Protein AF-A0A327R8Y4-F1 (afdb_monomer_lite)

Secondary structure (DSSP, 8-state):
--------HHHHHHHHHHHHHHHHHHS---HHHHHHHHHHHHHHHHHHHHHHHHHHHHHHHHHHSTT---------

Sequence (76 aa):
MNSNKTFNLEDRTYEFARDCRFLVRDLSKSISNIEDGKQLVRSSGSVGANYIEGNEKLGDKDLKFQEKKPKKVNIG

InterPro domains:
  IPR012657 23S rRNA-intervening sequence protein [TIGR02436] (11-63)
  IPR036583 23S rRNA-intervening sequence superfamily [G3DSA:1.20.1440.60] (2-67)
  IPR036583 23S rRNA-intervening sequence superfamily [SSF158446] (3-63)

Foldseek 3Di:
DPPPPPVPVLVVLVVQLVVLLVVLVPDDDDPVSVVVSVVSNVVSNVSNVVVVVVVVVVVVVVVVVPPDDDPPDDDD

pLDDT: mean 76.94, std 21.23, range [36.47, 98.38]

Radius of gyration: 21.3 Å; chains: 1; bounding box: 60×39×43 Å

Organism: NCBI:txid639310

Structure (mmCIF, N/CA/C/O backbone):
data_AF-A0A327R8Y4-F1
#
_entry.id   AF-A0A327R8Y4-F1
#
loop_
_atom_site.group_PDB
_atom_site.id
_atom_site.type_symbol
_atom_site.label_atom_id
_atom_site.label_alt_id
_atom_site.label_comp_id
_atom_site.label_asym_id
_atom_site.label_entity_id
_atom_site.label_seq_id
_atom_site.pdbx_PDB_ins_code
_atom_site.Cartn_x
_atom_site.Cartn_y
_atom_site.Cartn_z
_atom_site.occupancy
_atom_site.B_iso_or_equiv
_atom_site.auth_seq_id
_atom_site.auth_comp_id
_atom_site.auth_asym_id
_atom_site.auth_atom_id
_atom_site.pdbx_PDB_model_num
ATOM 1 N N . MET A 1 1 ? -34.698 -10.267 10.528 1.00 36.47 1 MET A N 1
ATOM 2 C CA . MET A 1 1 ? -33.302 -10.700 10.748 1.00 36.47 1 MET A CA 1
ATOM 3 C C . MET A 1 1 ? -32.411 -9.479 10.595 1.00 36.47 1 MET A C 1
ATOM 5 O O . MET A 1 1 ? -32.112 -9.090 9.476 1.00 36.47 1 MET A O 1
ATOM 9 N N . ASN A 1 2 ? -32.078 -8.811 11.702 1.00 41.94 2 ASN A N 1
ATOM 10 C CA . ASN A 1 2 ? -31.167 -7.668 11.674 1.00 41.94 2 ASN A CA 1
ATOM 11 C C . ASN A 1 2 ? -29.750 -8.201 11.483 1.00 41.94 2 ASN A C 1
ATOM 13 O O . ASN A 1 2 ? -29.095 -8.606 12.440 1.00 41.94 2 ASN A O 1
ATOM 17 N N . SER A 1 3 ? -29.290 -8.235 10.236 1.00 43.94 3 SER A N 1
ATOM 18 C CA . SER A 1 3 ? -27.874 -8.374 9.936 1.00 43.94 3 SER A CA 1
ATOM 19 C C . SER A 1 3 ? -27.186 -7.088 10.390 1.00 43.94 3 SER A C 1
ATOM 21 O O . SER A 1 3 ? -27.028 -6.156 9.599 1.00 43.94 3 SER A O 1
ATOM 23 N N . ASN A 1 4 ? -26.810 -7.021 11.668 1.00 47.19 4 ASN A N 1
ATOM 24 C CA . ASN A 1 4 ? -25.732 -6.149 12.115 1.00 47.19 4 ASN A CA 1
ATOM 25 C C . ASN A 1 4 ? -24.491 -6.587 11.334 1.00 47.19 4 ASN A C 1
ATOM 27 O O . ASN A 1 4 ? -23.747 -7.467 11.757 1.00 47.19 4 ASN A O 1
ATOM 31 N N . LYS A 1 5 ? -24.324 -6.041 10.125 1.00 50.56 5 LYS A N 1
ATOM 32 C CA . LYS A 1 5 ? -23.063 -6.097 9.404 1.00 50.56 5 LYS A CA 1
ATOM 33 C C . LYS A 1 5 ? -22.128 -5.234 10.226 1.00 50.56 5 LYS A C 1
ATOM 35 O O . LYS A 1 5 ? -22.066 -4.025 10.032 1.00 50.56 5 LYS A O 1
ATOM 40 N N . THR A 1 6 ? -21.467 -5.846 11.197 1.00 52.31 6 THR A N 1
ATOM 41 C CA . THR A 1 6 ? -20.276 -5.280 11.807 1.00 52.31 6 THR A CA 1
ATOM 42 C C . THR A 1 6 ? -19.291 -5.125 10.658 1.00 52.31 6 THR A C 1
ATOM 44 O O . THR A 1 6 ? -18.666 -6.087 10.221 1.00 52.31 6 THR A O 1
ATOM 47 N N . PHE A 1 7 ? -19.273 -3.944 10.044 1.00 58.41 7 PHE A N 1
ATOM 48 C CA . PHE A 1 7 ? -18.329 -3.623 8.991 1.00 58.41 7 PHE A CA 1
ATOM 49 C C . PHE A 1 7 ? -16.972 -3.527 9.675 1.00 58.41 7 PHE A C 1
ATOM 51 O O . PHE A 1 7 ? -16.637 -2.475 10.215 1.00 58.41 7 PHE A O 1
ATOM 58 N N . ASN A 1 8 ? -16.231 -4.638 9.716 1.00 78.06 8 ASN A N 1
ATOM 59 C CA . ASN A 1 8 ? -14.905 -4.651 10.310 1.00 78.06 8 ASN A CA 1
ATOM 60 C C . ASN A 1 8 ? -13.944 -3.894 9.384 1.00 78.06 8 ASN A C 1
ATOM 62 O O . ASN A 1 8 ? -13.327 -4.447 8.474 1.00 78.06 8 ASN A O 1
ATOM 66 N N . LEU A 1 9 ? -13.928 -2.572 9.541 1.00 81.50 9 LEU A N 1
ATOM 67 C CA . LEU A 1 9 ? -13.098 -1.673 8.755 1.00 81.50 9 LEU A CA 1
ATOM 68 C C . LEU A 1 9 ? -11.608 -1.905 9.045 1.00 81.50 9 LEU A C 1
ATOM 70 O O . LEU A 1 9 ? -10.782 -1.695 8.161 1.00 81.50 9 LEU A O 1
ATOM 74 N N . GLU A 1 10 ? -11.272 -2.409 10.232 1.00 82.75 10 GLU A N 1
ATOM 75 C CA . GLU A 1 10 ? -9.914 -2.828 10.583 1.00 82.75 10 GLU A CA 1
ATOM 76 C C . GLU A 1 10 ? -9.460 -3.995 9.696 1.00 82.75 10 GLU A C 1
ATOM 78 O O . GLU A 1 10 ? -8.471 -3.857 8.976 1.00 82.75 10 GLU A O 1
ATOM 83 N N . ASP A 1 11 ? -10.251 -5.072 9.616 1.00 86.69 11 ASP A N 1
ATOM 84 C CA . ASP A 1 11 ? -9.949 -6.212 8.735 1.00 86.69 11 ASP A CA 1
ATOM 85 C C . ASP A 1 11 ? -9.815 -5.767 7.272 1.00 86.69 11 ASP A C 1
ATOM 87 O O . ASP A 1 11 ? -8.858 -6.117 6.584 1.00 86.69 11 ASP A O 1
ATOM 91 N N . ARG A 1 12 ? -10.734 -4.920 6.794 1.00 89.19 12 ARG A N 1
ATOM 92 C CA . ARG A 1 12 ? -10.721 -4.435 5.404 1.00 89.19 12 ARG A CA 1
ATOM 93 C C . ARG A 1 12 ? -9.510 -3.563 5.086 1.00 89.19 12 ARG A C 1
ATOM 95 O O . ARG A 1 12 ? -8.994 -3.619 3.971 1.00 89.19 12 ARG A O 1
ATOM 102 N N . THR A 1 13 ? -9.076 -2.723 6.023 1.00 91.88 13 THR A N 1
ATOM 103 C CA . THR A 1 13 ? -7.893 -1.871 5.822 1.00 91.88 13 THR A CA 1
ATOM 104 C C . THR A 1 13 ? -6.603 -2.682 5.903 1.00 91.88 13 THR A C 1
ATOM 106 O O . THR A 1 13 ? -5.672 -2.417 5.138 1.00 91.88 13 THR A O 1
ATOM 109 N N . TYR A 1 14 ? -6.569 -3.725 6.736 1.00 91.62 14 TYR A N 1
ATOM 110 C CA . TYR A 1 14 ? -5.492 -4.710 6.748 1.00 91.62 14 TYR A CA 1
ATOM 111 C C . TYR A 1 14 ? -5.400 -5.479 5.421 1.00 91.62 14 TYR A C 1
ATOM 113 O O . TYR A 1 14 ? -4.326 -5.533 4.816 1.00 91.62 14 TYR A O 1
ATOM 121 N N . GLU A 1 15 ? -6.519 -6.030 4.940 1.00 94.88 15 GLU A N 1
ATOM 122 C CA . GLU A 1 15 ? -6.595 -6.750 3.664 1.00 94.88 15 GLU A CA 1
ATOM 123 C C . GLU A 1 15 ? -6.175 -5.859 2.496 1.00 94.88 15 GLU A C 1
ATOM 125 O O . GLU A 1 15 ? -5.331 -6.258 1.698 1.00 94.88 15 GLU A O 1
ATOM 130 N N . PHE A 1 16 ? -6.663 -4.618 2.451 1.00 94.56 16 PHE A N 1
ATOM 131 C CA . PHE A 1 16 ? -6.260 -3.642 1.442 1.00 94.56 16 PHE A CA 1
ATOM 132 C C . PHE A 1 16 ? -4.741 -3.419 1.427 1.00 94.56 16 PHE A C 1
ATOM 134 O O . PHE A 1 16 ? -4.100 -3.529 0.381 1.00 94.56 16 PHE A O 1
ATOM 141 N N . ALA A 1 17 ? -4.131 -3.168 2.590 1.00 96.19 17 ALA A N 1
ATOM 142 C CA . ALA A 1 17 ? -2.687 -2.975 2.679 1.00 96.19 17 ALA A CA 1
ATOM 143 C C . ALA A 1 17 ? -1.897 -4.246 2.317 1.00 96.19 17 ALA A C 1
ATOM 145 O O . ALA A 1 17 ? -0.791 -4.163 1.777 1.00 96.19 17 ALA A O 1
ATOM 146 N N . ARG A 1 18 ? -2.417 -5.439 2.628 1.00 97.00 18 ARG A N 1
ATOM 147 C CA . ARG A 1 18 ? -1.824 -6.720 2.212 1.00 97.00 18 ARG A CA 1
ATOM 148 C C . ARG A 1 18 ? -1.865 -6.863 0.691 1.00 97.00 18 ARG A C 1
ATOM 150 O O . ARG A 1 18 ? -0.839 -7.167 0.086 1.00 97.00 18 ARG A O 1
ATOM 157 N N . ASP A 1 19 ? -3.008 -6.594 0.080 1.00 98.00 19 ASP A N 1
ATOM 158 C CA . ASP A 1 19 ? -3.215 -6.777 -1.354 1.00 98.00 19 ASP A CA 1
ATOM 159 C C . ASP A 1 19 ? -2.381 -5.777 -2.170 1.00 98.00 19 ASP A C 1
ATOM 161 O O . ASP A 1 19 ? -1.777 -6.161 -3.171 1.00 98.00 19 ASP A O 1
ATOM 165 N N . CYS A 1 20 ? -2.207 -4.537 -1.691 1.00 98.06 20 CYS A N 1
ATOM 166 C CA . CYS A 1 20 ? -1.248 -3.592 -2.275 1.00 98.06 20 CYS A CA 1
ATOM 167 C C . CYS A 1 20 ? 0.189 -4.141 -2.284 1.00 98.06 20 CYS A C 1
ATOM 169 O O . CYS A 1 20 ? 0.913 -3.955 -3.262 1.00 98.06 20 CYS A O 1
ATOM 171 N N . ARG A 1 21 ? 0.622 -4.839 -1.223 1.00 97.81 21 ARG A N 1
ATOM 172 C CA . ARG A 1 21 ? 1.964 -5.452 -1.178 1.00 97.81 21 ARG A CA 1
ATOM 173 C C . ARG A 1 21 ? 2.096 -6.598 -2.175 1.00 97.81 21 ARG A C 1
ATOM 175 O O . ARG A 1 21 ? 3.148 -6.723 -2.796 1.00 97.81 21 ARG A O 1
ATOM 182 N N . PHE A 1 22 ? 1.056 -7.416 -2.336 1.00 98.31 22 PHE A N 1
ATOM 183 C CA . PHE A 1 22 ? 1.056 -8.483 -3.339 1.00 98.31 22 PHE A CA 1
ATOM 184 C C . PHE A 1 22 ? 1.075 -7.928 -4.759 1.00 98.31 22 PHE A C 1
ATOM 186 O O . PHE A 1 22 ? 1.891 -8.380 -5.555 1.00 98.31 22 PHE A O 1
ATOM 193 N N . LEU A 1 23 ? 0.295 -6.883 -5.040 1.00 97.94 23 LEU A N 1
ATOM 194 C CA . LEU A 1 23 ? 0.349 -6.188 -6.322 1.00 97.94 23 LEU A CA 1
ATOM 195 C C . LEU A 1 23 ? 1.771 -5.704 -6.632 1.00 97.94 23 LEU A C 1
ATOM 197 O O . LEU A 1 23 ? 2.310 -6.038 -7.679 1.00 97.94 23 LEU A O 1
ATOM 201 N N . VAL A 1 24 ? 2.401 -4.965 -5.710 1.00 98.00 24 VAL A N 1
ATOM 202 C CA . VAL A 1 24 ? 3.763 -4.432 -5.907 1.00 98.00 24 VAL A CA 1
ATOM 203 C C . VAL A 1 24 ? 4.795 -5.545 -6.092 1.00 98.00 24 VAL A C 1
ATOM 205 O O . VAL A 1 24 ? 5.721 -5.387 -6.884 1.00 98.00 24 VAL A O 1
ATOM 208 N N . ARG A 1 25 ? 4.640 -6.675 -5.390 1.00 97.12 25 ARG A N 1
ATOM 209 C CA . ARG A 1 25 ? 5.526 -7.840 -5.526 1.00 97.12 25 ARG A CA 1
ATOM 210 C C . ARG A 1 25 ? 5.494 -8.434 -6.936 1.00 97.12 25 ARG A C 1
ATOM 212 O O . ARG A 1 25 ? 6.528 -8.906 -7.402 1.00 97.12 25 ARG A O 1
ATOM 219 N N . ASP A 1 26 ? 4.336 -8.409 -7.585 1.00 97.75 26 ASP A N 1
ATOM 220 C CA . ASP A 1 26 ? 4.119 -9.069 -8.872 1.00 97.75 26 ASP A CA 1
ATOM 221 C C . ASP A 1 26 ? 4.455 -8.146 -10.072 1.00 97.75 26 ASP A C 1
ATOM 223 O O . ASP A 1 26 ? 4.490 -8.598 -11.218 1.00 97.75 26 ASP A O 1
ATOM 227 N N . LEU A 1 27 ? 4.760 -6.862 -9.830 1.00 97.12 27 LEU A N 1
ATOM 228 C CA . LEU A 1 27 ? 5.194 -5.913 -10.862 1.00 97.12 27 LEU A CA 1
ATOM 229 C C . LEU A 1 27 ? 6.619 -6.197 -11.363 1.00 97.12 27 LEU A C 1
ATOM 231 O O . LEU A 1 27 ? 7.517 -6.601 -10.622 1.00 97.12 27 LEU A O 1
ATOM 235 N N . SER A 1 28 ? 6.863 -5.889 -12.640 1.00 97.94 28 SER A N 1
ATOM 236 C CA . SER A 1 28 ? 8.211 -5.927 -13.210 1.00 97.94 28 SER A CA 1
ATOM 237 C C . SER A 1 28 ? 9.128 -4.905 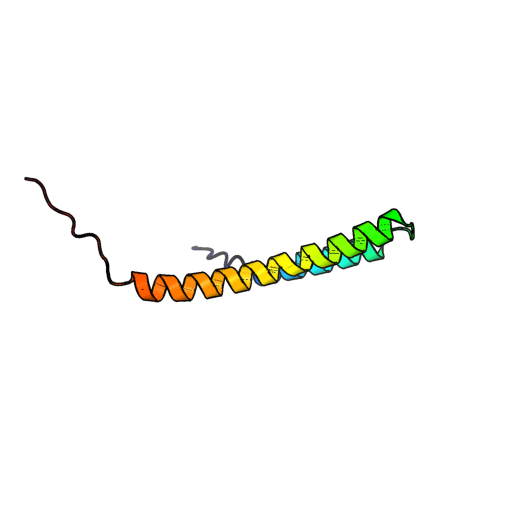-12.527 1.00 97.94 28 SER A C 1
ATOM 239 O O . SER A 1 28 ? 8.711 -3.801 -12.168 1.00 97.94 28 SER A O 1
ATOM 241 N N . LYS A 1 29 ? 10.408 -5.253 -12.361 1.00 96.94 29 LYS A N 1
ATOM 242 C CA . LYS A 1 29 ? 11.403 -4.372 -11.734 1.00 96.94 29 LYS A CA 1
ATOM 243 C C . LYS A 1 29 ? 11.841 -3.272 -12.702 1.00 96.94 29 LYS A C 1
ATOM 245 O O . LYS A 1 29 ? 12.854 -3.400 -13.382 1.00 96.94 29 LYS A O 1
ATOM 250 N N . SER A 1 30 ? 11.067 -2.196 -12.752 1.00 98.38 30 SER A N 1
ATOM 251 C CA . SER A 1 30 ? 11.426 -0.931 -13.394 1.00 98.38 30 SER A CA 1
ATOM 252 C C . SER A 1 30 ? 11.639 0.149 -12.333 1.00 98.38 30 SER A C 1
ATOM 254 O O . SER A 1 30 ? 11.155 0.024 -11.208 1.00 98.38 30 SER A O 1
ATOM 256 N N . ILE A 1 31 ? 12.353 1.223 -12.680 1.00 98.38 31 ILE A N 1
ATOM 257 C CA . ILE A 1 31 ? 12.572 2.353 -11.762 1.00 98.38 31 ILE A CA 1
ATOM 258 C C . ILE A 1 31 ? 11.227 2.945 -11.315 1.00 98.38 31 ILE A C 1
ATOM 260 O O . ILE A 1 31 ? 11.015 3.129 -10.120 1.00 98.38 31 ILE A O 1
ATOM 264 N N . SER A 1 32 ? 10.295 3.152 -12.251 1.00 98.38 32 SER A N 1
ATOM 265 C CA . SER A 1 32 ? 8.948 3.655 -11.955 1.00 98.38 32 SER A CA 1
ATOM 266 C C . SER A 1 32 ? 8.200 2.748 -10.978 1.00 98.38 32 SER A C 1
ATOM 268 O O . SER A 1 32 ? 7.756 3.214 -9.936 1.00 98.38 32 SER A O 1
ATOM 270 N N . ASN A 1 33 ? 8.154 1.435 -11.234 1.00 98.19 33 ASN A N 1
ATOM 271 C CA . ASN A 1 33 ? 7.431 0.498 -10.368 1.00 98.19 33 ASN A CA 1
ATOM 272 C C . ASN A 1 33 ? 8.035 0.409 -8.960 1.00 98.19 33 ASN A C 1
ATOM 274 O O . ASN A 1 33 ? 7.311 0.190 -7.991 1.00 98.19 33 ASN A O 1
ATOM 278 N N . ILE A 1 34 ? 9.355 0.574 -8.831 1.00 98.25 34 ILE A N 1
ATOM 279 C CA . ILE A 1 34 ? 10.027 0.578 -7.529 1.00 98.25 34 ILE A CA 1
ATOM 280 C C . ILE A 1 34 ? 9.633 1.823 -6.728 1.00 98.25 34 ILE A C 1
ATOM 282 O O . ILE A 1 34 ? 9.289 1.702 -5.551 1.00 98.25 34 ILE A O 1
ATOM 286 N N . GLU A 1 35 ? 9.673 3.007 -7.338 1.00 98.38 35 GLU A N 1
ATOM 287 C CA . GLU A 1 35 ? 9.344 4.257 -6.646 1.00 98.38 35 GLU A CA 1
ATOM 288 C C . GLU A 1 35 ? 7.845 4.371 -6.341 1.00 98.38 35 GLU A C 1
ATOM 290 O O . GLU A 1 35 ? 7.472 4.669 -5.202 1.00 98.38 35 GLU A O 1
ATOM 295 N N . ASP A 1 36 ? 6.982 4.034 -7.299 1.00 98.19 36 ASP A N 1
ATOM 296 C CA . ASP A 1 36 ? 5.528 4.0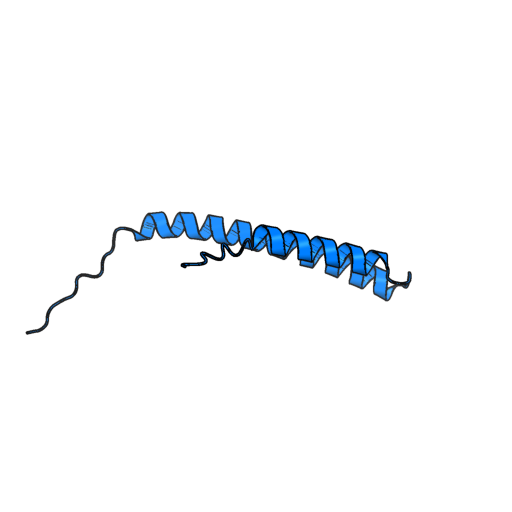26 -7.109 1.00 98.19 36 ASP A CA 1
ATOM 297 C C . ASP A 1 36 ? 5.108 2.948 -6.101 1.00 98.19 36 ASP A C 1
ATOM 299 O O . ASP A 1 36 ? 4.292 3.194 -5.210 1.00 98.19 36 ASP A O 1
ATOM 303 N N . GLY A 1 37 ? 5.724 1.763 -6.165 1.00 98.12 37 GLY A N 1
ATOM 304 C CA . GLY A 1 37 ? 5.460 0.666 -5.238 1.00 98.12 37 GLY A CA 1
ATOM 305 C C . GLY A 1 37 ? 5.813 1.011 -3.790 1.00 98.12 37 GLY A C 1
ATOM 306 O O . GLY A 1 37 ? 5.034 0.722 -2.879 1.00 98.12 37 GLY A O 1
ATOM 307 N N . LYS A 1 38 ? 6.943 1.694 -3.553 1.00 97.69 38 LYS A N 1
ATOM 308 C CA . LYS A 1 38 ? 7.300 2.203 -2.215 1.00 97.69 38 LYS A CA 1
ATOM 309 C C . LYS A 1 38 ? 6.249 3.177 -1.685 1.00 97.69 38 LYS A C 1
ATOM 311 O O . LYS A 1 38 ? 5.878 3.093 -0.512 1.00 97.69 38 LYS A O 1
ATOM 316 N N . GLN A 1 39 ? 5.782 4.101 -2.526 1.00 97.88 39 GLN A N 1
ATOM 317 C CA . GLN A 1 39 ? 4.768 5.083 -2.141 1.00 97.88 39 GLN A CA 1
ATOM 318 C C . GLN A 1 39 ? 3.430 4.409 -1.825 1.00 97.88 39 GLN A C 1
ATOM 320 O O . GLN A 1 39 ? 2.851 4.683 -0.774 1.00 97.88 39 GLN A O 1
ATOM 325 N N . LEU A 1 40 ? 2.991 3.472 -2.669 1.00 97.69 40 LEU A N 1
ATOM 326 C CA . LEU A 1 40 ? 1.750 2.718 -2.490 1.00 97.69 40 LEU A CA 1
ATOM 327 C C . LEU A 1 40 ? 1.753 1.879 -1.204 1.00 97.69 40 LEU A C 1
ATOM 329 O O . LEU A 1 40 ? 0.775 1.870 -0.455 1.00 97.69 40 LEU A O 1
ATOM 333 N N . VAL A 1 41 ? 2.852 1.183 -0.904 1.00 97.12 41 VAL A N 1
ATOM 334 C CA . VAL A 1 41 ? 2.952 0.380 0.328 1.00 97.12 41 VAL A CA 1
ATOM 335 C C . VAL A 1 41 ? 2.904 1.269 1.576 1.00 97.12 41 VAL A C 1
ATOM 337 O O . VAL A 1 41 ? 2.292 0.890 2.573 1.00 97.12 41 VAL A O 1
ATOM 340 N N . ARG A 1 42 ? 3.499 2.469 1.533 1.00 95.56 42 ARG A N 1
ATOM 341 C CA . ARG A 1 42 ? 3.440 3.425 2.652 1.00 95.56 42 ARG A CA 1
ATOM 342 C C . ARG A 1 42 ? 2.044 4.016 2.836 1.00 95.56 42 ARG A C 1
ATOM 344 O O . ARG A 1 42 ? 1.562 4.070 3.965 1.00 95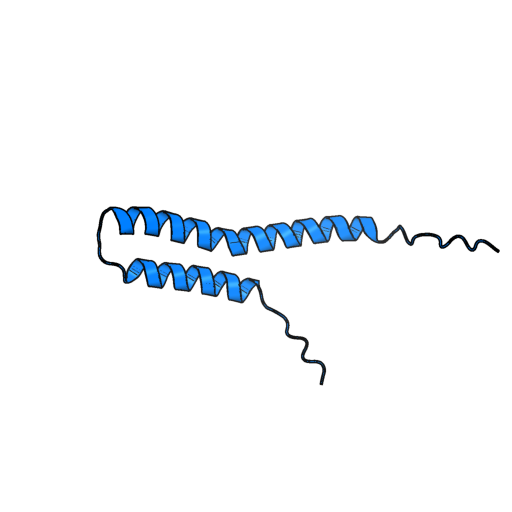.56 42 ARG A O 1
ATOM 351 N N . SER A 1 43 ? 1.404 4.461 1.756 1.00 95.62 43 SER A N 1
ATOM 352 C CA . SER A 1 43 ? 0.088 5.107 1.821 1.00 95.62 43 SER A CA 1
ATOM 353 C C . SER A 1 43 ? -1.039 4.125 2.141 1.00 95.62 43 SER A C 1
ATOM 35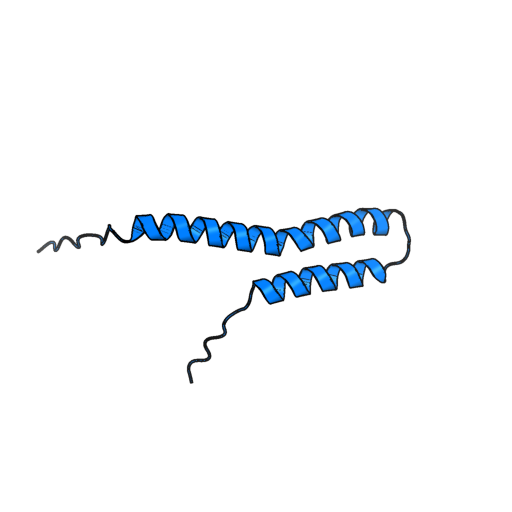5 O O . SER A 1 43 ? -1.971 4.482 2.852 1.00 95.62 43 SER A O 1
ATOM 357 N N . SER A 1 44 ? -0.950 2.870 1.695 1.00 95.50 44 SER A N 1
ATOM 358 C CA . SER A 1 44 ? -1.957 1.849 2.021 1.00 95.50 44 SER A CA 1
ATOM 359 C C . SER A 1 44 ? -1.970 1.474 3.507 1.00 95.50 44 SER A C 1
ATOM 361 O O . SER A 1 44 ? -3.041 1.288 4.081 1.00 95.50 44 SER A O 1
ATOM 363 N N . GLY A 1 45 ? -0.805 1.429 4.163 1.00 90.62 45 GLY A N 1
ATOM 364 C CA . GLY A 1 45 ? -0.705 1.154 5.600 1.00 90.62 45 GLY A CA 1
ATOM 365 C C . GLY A 1 45 ? -1.256 2.267 6.500 1.00 90.62 45 GLY A C 1
ATOM 366 O O . GLY A 1 45 ? -1.712 1.980 7.606 1.00 90.62 45 GLY A O 1
ATOM 367 N N . SER A 1 46 ? -1.260 3.526 6.044 1.00 90.25 46 SER A N 1
ATOM 368 C CA . SER A 1 46 ? -1.760 4.644 6.857 1.00 90.25 46 SER A CA 1
ATOM 369 C C . SER A 1 46 ? -3.283 4.674 6.976 1.00 90.25 46 SER A C 1
ATOM 371 O O . SER A 1 46 ? -3.797 5.277 7.910 1.00 90.25 46 SER A O 1
ATOM 373 N N . VAL A 1 47 ? -4.021 3.997 6.090 1.00 86.19 47 VAL A N 1
ATOM 374 C CA . VAL A 1 47 ? -5.493 3.983 6.120 1.00 86.19 47 VAL A CA 1
ATOM 375 C C . VAL A 1 47 ? -6.018 3.355 7.416 1.00 86.19 47 VAL A C 1
ATOM 377 O O . VAL A 1 47 ? -6.886 3.935 8.065 1.00 86.19 47 VAL A O 1
ATOM 380 N N . GLY A 1 48 ? -5.459 2.209 7.823 1.00 82.00 48 GLY A N 1
ATOM 381 C CA . GLY A 1 48 ? -5.815 1.560 9.089 1.00 82.00 48 GLY A CA 1
ATOM 382 C C . GLY A 1 48 ? -5.386 2.384 10.307 1.00 82.00 48 GLY A C 1
ATOM 383 O O . GLY A 1 48 ? -6.171 2.576 11.230 1.00 82.00 48 GLY A O 1
ATOM 384 N N . ALA A 1 49 ? -4.176 2.955 10.274 1.00 80.94 49 ALA A N 1
ATOM 385 C CA . ALA A 1 49 ? -3.667 3.804 11.354 1.00 80.94 49 ALA A CA 1
ATOM 386 C C . ALA A 1 49 ? -4.532 5.061 11.570 1.00 80.94 49 ALA A C 1
ATOM 388 O O . ALA A 1 49 ? -4.904 5.366 12.700 1.00 80.94 49 ALA A O 1
ATOM 389 N N . ASN A 1 50 ? -4.921 5.742 10.487 1.00 81.31 50 ASN A N 1
ATOM 390 C CA . ASN A 1 50 ? -5.790 6.919 10.537 1.00 81.31 50 ASN A CA 1
ATOM 391 C C . ASN A 1 50 ? -7.187 6.579 11.076 1.00 81.31 50 ASN A C 1
ATOM 393 O O . ASN A 1 50 ? -7.816 7.403 11.738 1.00 81.31 50 ASN A O 1
ATOM 397 N N . TYR A 1 51 ? -7.689 5.378 10.779 1.00 79.94 51 TYR A N 1
ATOM 398 C CA . TYR A 1 51 ? -8.972 4.915 11.296 1.00 79.94 51 TYR A CA 1
ATOM 399 C C . TYR A 1 51 ? -8.926 4.673 12.809 1.00 79.94 51 TYR A C 1
ATOM 401 O O . TYR A 1 51 ? -9.803 5.156 13.524 1.00 79.94 51 TYR A O 1
ATOM 409 N N . ILE A 1 52 ? -7.887 3.991 13.301 1.00 77.25 52 ILE A N 1
ATOM 410 C CA . ILE A 1 52 ? -7.677 3.762 14.739 1.00 77.25 52 ILE A CA 1
ATOM 411 C C . ILE A 1 52 ? -7.571 5.105 15.471 1.00 77.25 52 ILE A C 1
ATOM 413 O O . ILE A 1 52 ? -8.319 5.351 16.415 1.00 77.25 52 ILE A O 1
ATOM 417 N N . GLU A 1 53 ? -6.736 6.017 14.966 1.00 77.69 53 GLU A N 1
ATOM 418 C CA . GLU A 1 53 ? -6.562 7.354 15.542 1.00 77.69 53 GLU A CA 1
ATOM 419 C C . GLU A 1 53 ? -7.873 8.167 15.536 1.00 77.69 53 GLU A C 1
ATOM 421 O O . GLU A 1 53 ? -8.184 8.884 16.490 1.00 77.69 53 GLU A O 1
ATOM 426 N N . GLY A 1 54 ? -8.668 8.068 14.467 1.00 77.94 54 GLY A N 1
ATOM 427 C CA . GLY A 1 54 ? -9.976 8.714 14.373 1.00 77.94 54 GLY A CA 1
ATOM 428 C C . GLY A 1 54 ? -10.970 8.180 15.404 1.00 77.94 54 GLY A C 1
ATOM 429 O O . GLY A 1 54 ? -11.662 8.969 16.049 1.00 77.94 54 GLY A O 1
ATOM 430 N N . ASN A 1 55 ? -11.010 6.861 15.599 1.00 74.50 55 ASN A N 1
ATOM 431 C CA . ASN A 1 55 ? -11.878 6.223 16.586 1.00 74.50 55 ASN A CA 1
ATOM 432 C C . ASN A 1 55 ? -11.478 6.568 18.028 1.00 74.50 55 ASN A C 1
ATOM 434 O O . ASN A 1 55 ? -12.358 6.869 18.834 1.00 74.50 55 ASN A O 1
ATOM 438 N N . GLU A 1 56 ? -10.181 6.597 18.347 1.00 72.38 56 GLU A N 1
ATOM 439 C CA . GLU A 1 56 ? -9.683 7.049 19.656 1.00 72.38 56 GLU A CA 1
ATOM 440 C C . GLU A 1 56 ? -10.071 8.516 19.924 1.00 72.38 56 GLU A C 1
ATOM 442 O O . GLU A 1 56 ? -10.622 8.843 20.975 1.00 72.38 56 GLU A O 1
ATOM 447 N N . LYS A 1 57 ? -9.897 9.402 18.931 1.00 67.31 57 LYS A N 1
ATOM 448 C CA . LYS A 1 57 ? -10.274 10.826 19.032 1.00 67.31 57 LYS A CA 1
ATOM 449 C C . LYS A 1 57 ? -11.784 11.066 19.147 1.00 67.31 57 LYS A C 1
ATOM 451 O O . LYS A 1 57 ? -12.192 12.077 19.727 1.00 67.31 57 LYS A O 1
ATOM 456 N N . LEU A 1 58 ? -12.614 10.207 18.553 1.00 60.22 58 LEU A N 1
ATOM 457 C CA . LEU A 1 58 ? -14.075 10.280 18.668 1.00 60.22 58 LEU A CA 1
ATOM 458 C C . LEU A 1 58 ? -14.548 9.823 20.055 1.00 60.22 58 LEU A C 1
ATOM 460 O O . LEU A 1 58 ? -15.388 10.500 20.649 1.00 60.22 58 LEU A O 1
ATOM 464 N N . GLY A 1 59 ? -13.954 8.760 20.611 1.00 56.94 59 GLY A N 1
ATOM 465 C CA . GLY A 1 59 ? -14.266 8.263 21.957 1.00 56.94 59 GLY A CA 1
ATOM 466 C C . GLY A 1 59 ? -14.067 9.311 23.061 1.00 56.94 59 GLY A C 1
A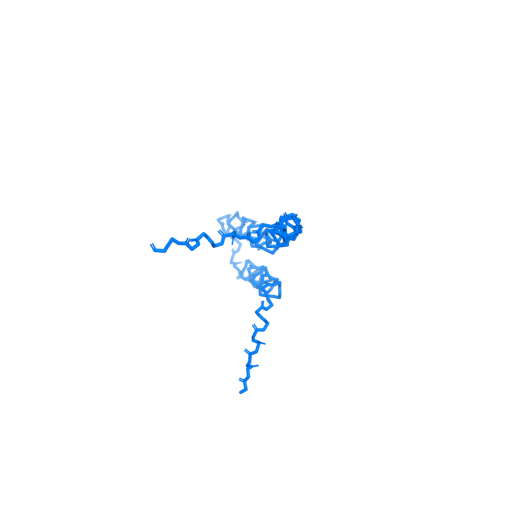TOM 467 O O . GLY A 1 59 ? -14.929 9.471 23.925 1.00 56.94 59 GLY A O 1
ATOM 468 N N . ASP A 1 60 ? -12.999 10.110 22.981 1.00 55.34 60 ASP A N 1
ATOM 469 C CA . ASP A 1 60 ? -12.720 11.178 23.957 1.00 55.34 60 ASP A CA 1
ATOM 470 C C . ASP A 1 60 ? -13.677 12.380 23.860 1.00 55.34 60 ASP A C 1
ATOM 472 O O . ASP A 1 60 ? -13.938 13.070 24.854 1.00 55.34 60 ASP A O 1
ATOM 476 N N . LYS A 1 61 ? -14.213 12.665 22.665 1.00 52.12 61 LYS A N 1
ATOM 477 C CA . LYS A 1 61 ? -15.166 13.769 22.459 1.00 52.12 61 LYS A CA 1
ATOM 478 C C . LYS A 1 61 ? -16.598 13.378 22.815 1.00 52.12 61 LYS A C 1
ATOM 480 O O . LYS A 1 61 ? -17.309 14.217 23.372 1.00 52.12 61 LYS A O 1
ATOM 485 N N . ASP A 1 62 ? -16.998 12.130 22.580 1.00 50.41 62 ASP A N 1
ATOM 486 C CA . ASP A 1 62 ? -18.332 11.645 22.951 1.00 50.41 62 ASP A CA 1
ATOM 487 C C . ASP A 1 62 ? -18.506 11.470 24.469 1.00 50.41 62 ASP A C 1
ATOM 489 O O . ASP A 1 62 ? -19.610 11.676 24.975 1.00 50.41 62 ASP A O 1
ATOM 493 N N . LEU A 1 63 ? -17.433 11.229 25.236 1.00 49.31 63 LEU A N 1
ATOM 494 C CA . LEU A 1 63 ? -17.496 11.261 26.708 1.00 49.31 63 LEU A CA 1
ATOM 495 C C . LEU A 1 63 ? -17.830 12.662 27.255 1.00 49.31 63 LEU A C 1
ATOM 497 O O . LEU A 1 63 ? -18.534 12.781 28.256 1.00 49.31 63 LEU A O 1
ATOM 501 N N . LYS A 1 64 ? -17.386 13.739 26.591 1.00 46.91 64 LYS A N 1
ATOM 502 C CA . LYS A 1 64 ? -17.715 15.125 26.987 1.00 46.91 64 LYS A CA 1
ATOM 503 C C . LYS A 1 64 ? -19.074 15.605 26.474 1.00 46.91 64 LYS A C 1
ATOM 505 O O . LYS A 1 64 ? -19.584 16.606 26.978 1.00 46.91 64 LYS A O 1
ATOM 510 N N . PHE A 1 65 ? -19.666 14.928 25.489 1.00 50.22 65 PHE A N 1
ATOM 511 C CA . PHE A 1 65 ? -20.921 15.357 24.864 1.00 50.22 65 PHE A CA 1
ATOM 512 C C . PHE A 1 65 ? -22.174 14.634 25.392 1.00 50.22 65 PHE A C 1
ATOM 514 O O . PHE A 1 65 ? -23.278 14.908 24.927 1.00 50.22 65 PHE A O 1
ATOM 521 N N . GLN A 1 66 ? -22.061 13.780 26.418 1.00 46.59 66 GLN A N 1
ATOM 522 C CA . GLN A 1 66 ? -23.238 13.162 27.054 1.00 46.59 66 GLN A CA 1
ATOM 523 C C . GLN A 1 66 ? -24.007 14.073 28.039 1.00 46.59 66 GLN A C 1
ATOM 525 O O . GLN A 1 66 ? -25.076 13.680 28.503 1.00 46.59 66 GLN A O 1
ATOM 530 N N . GLU A 1 67 ? -23.575 15.314 28.303 1.00 48.31 67 GLU A N 1
ATOM 531 C CA . GLU A 1 67 ? -24.264 16.215 29.256 1.00 48.31 67 GLU A CA 1
ATOM 532 C C . GLU A 1 67 ? -25.052 17.392 28.657 1.00 48.31 67 GLU A C 1
ATOM 534 O O . GLU A 1 67 ? -25.560 18.234 29.401 1.00 48.31 67 GLU A O 1
ATOM 539 N N . LYS A 1 68 ? -25.256 17.481 27.338 1.00 49.22 68 LYS A N 1
ATOM 540 C CA . LYS A 1 68 ? -26.147 18.521 26.784 1.00 49.22 68 LYS A CA 1
ATOM 541 C C . LYS A 1 68 ? -27.215 17.954 25.863 1.00 49.22 68 LYS A C 1
ATOM 543 O O . LYS A 1 68 ? -27.173 18.103 24.647 1.00 49.22 68 LYS A O 1
ATOM 548 N N . LYS A 1 69 ? -28.263 17.400 26.484 1.00 48.22 69 LYS A N 1
ATOM 549 C CA . LYS A 1 69 ? -29.592 17.344 25.857 1.00 48.22 69 LYS A CA 1
ATOM 550 C C . LYS A 1 69 ? -30.027 18.780 25.515 1.00 48.22 69 LYS A C 1
ATOM 552 O O . LYS A 1 69 ? -30.040 19.622 26.418 1.00 48.22 69 LYS A O 1
ATOM 557 N N . PRO A 1 70 ? -30.410 19.096 24.266 1.00 43.47 70 PRO A N 1
ATOM 558 C CA . PRO A 1 70 ? -30.996 20.392 23.961 1.00 43.47 70 PRO A CA 1
ATOM 559 C C . PRO A 1 70 ? -32.346 20.488 24.679 1.00 43.47 70 PRO A C 1
ATOM 561 O O . PRO A 1 70 ? -33.235 19.660 24.469 1.00 43.47 70 PRO A O 1
ATOM 564 N N . LYS A 1 71 ? -32.506 21.484 25.557 1.00 54.75 71 LYS A N 1
ATOM 565 C CA . LYS A 1 71 ? -33.818 21.829 26.113 1.00 54.75 71 LYS A CA 1
ATOM 566 C C . LYS A 1 71 ? -34.705 22.249 24.939 1.00 54.75 71 LYS A C 1
ATOM 568 O O . LYS A 1 71 ? -34.490 23.310 24.362 1.00 54.75 71 LYS A O 1
ATOM 573 N N . LYS A 1 72 ? -35.677 21.411 24.568 1.00 49.31 72 LYS A N 1
ATOM 574 C CA . LYS A 1 72 ? -36.769 21.817 23.678 1.00 49.31 72 LYS A CA 1
ATOM 575 C C . LYS A 1 72 ? -37.551 22.916 24.395 1.00 49.31 72 LYS A C 1
ATOM 577 O O . LYS A 1 72 ? -38.205 22.645 25.399 1.00 49.31 72 LYS A O 1
ATOM 582 N N . VAL A 1 73 ? -37.439 24.149 23.912 1.00 52.97 73 VAL A N 1
ATOM 583 C CA . VAL A 1 73 ? -38.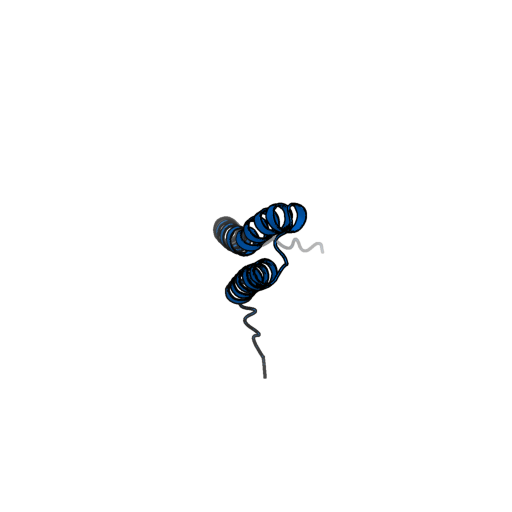310 25.248 24.329 1.00 52.97 73 VAL A CA 1
ATOM 584 C C . VAL A 1 73 ? -39.612 25.081 23.554 1.00 52.97 73 VAL A C 1
ATOM 586 O O . VAL A 1 73 ? -39.622 25.188 22.331 1.00 52.97 73 VAL A O 1
ATOM 589 N N . ASN A 1 74 ? -40.683 24.742 24.269 1.00 45.97 74 ASN A N 1
ATOM 590 C CA . ASN A 1 74 ? -42.040 24.771 23.737 1.00 45.97 74 ASN A CA 1
ATOM 591 C C . ASN A 1 74 ? -42.433 26.244 23.596 1.00 45.97 74 ASN A C 1
ATOM 593 O O . ASN A 1 74 ? -42.432 26.968 24.591 1.00 45.97 74 ASN A O 1
ATOM 597 N N . ILE A 1 75 ? -42.728 26.681 22.378 1.00 44.75 75 ILE A N 1
ATOM 598 C CA . ILE A 1 75 ? -43.351 27.981 22.132 1.00 44.75 75 ILE A CA 1
ATOM 599 C C . ILE A 1 75 ? -44.833 27.674 21.926 1.00 44.75 75 ILE A C 1
ATOM 601 O O . ILE A 1 75 ? -45.163 26.847 21.073 1.00 44.75 75 ILE A O 1
ATOM 605 N N . GLY A 1 76 ? -45.664 28.220 22.817 1.00 50.41 76 GLY A N 1
ATOM 606 C CA . GLY A 1 76 ? -47.119 28.054 22.818 1.00 50.41 76 GLY A CA 1
ATOM 607 C C . GLY A 1 76 ? -47.823 28.860 21.741 1.00 50.41 76 GLY A C 1
ATOM 608 O O . GLY A 1 76 ? -47.159 29.706 21.100 1.00 50.41 76 GLY A O 1
#